Protein AF-A0A2E2KLW5-F1 (afdb_monomer_lite)

pLDDT: mean 85.36, std 8.32, range [62.94, 96.19]

Foldseek 3Di:
DDPVVVVVVLVPDDPVVNVVVVVVVVVVVVVVVVVVVVLVPDPDPDPVSQVVVCVVVVHDVVVVVVVVVVVD

Sequence (72 aa):
MTEDQLVSRLEALSIEQLDNIQSKLLEKVQQRKAERERLKKLPPRTSNDLEALASMQDLDLSSLMRDAKRYS

Structure (mmCIF, N/CA/C/O backbone):
data_AF-A0A2E2KLW5-F1
#
_entry.id   AF-A0A2E2KLW5-F1
#
loop_
_atom_site.group_PDB
_atom_site.id
_atom_site.type_symbol
_atom_site.label_atom_id
_atom_site.label_alt_id
_atom_site.label_comp_id
_atom_site.label_asym_id
_atom_site.label_entity_id
_atom_site.label_seq_id
_atom_site.pdbx_PDB_ins_code
_atom_site.Cartn_x
_atom_site.Cartn_y
_atom_site.Cartn_z
_atom_site.occupancy
_atom_site.B_iso_or_equiv
_atom_site.auth_seq_id
_atom_site.auth_comp_id
_atom_site.auth_asym_id
_atom_site.auth_atom_id
_atom_site.pdbx_PDB_model_num
ATOM 1 N N . MET A 1 1 ? -2.826 -13.390 8.439 1.00 65.94 1 MET A N 1
ATOM 2 C CA . MET A 1 1 ? -3.894 -12.737 9.218 1.00 65.94 1 MET A CA 1
ATOM 3 C C . MET A 1 1 ? -5.153 -12.842 8.389 1.00 65.94 1 MET A C 1
ATOM 5 O O . MET A 1 1 ? -5.074 -12.520 7.209 1.00 65.94 1 MET A O 1
ATOM 9 N N . THR A 1 2 ? -6.232 -13.391 8.937 1.00 92.50 2 THR A N 1
ATOM 10 C CA . THR A 1 2 ? -7.503 -13.484 8.202 1.00 92.50 2 THR A CA 1
ATOM 11 C C . THR A 1 2 ? -8.205 -12.130 8.193 1.00 92.50 2 THR A C 1
ATOM 13 O O . THR A 1 2 ? -7.876 -11.253 8.995 1.00 92.50 2 THR A O 1
ATOM 16 N N . GLU A 1 3 ? -9.147 -11.949 7.274 1.00 90.19 3 GLU A N 1
ATOM 17 C CA . GLU A 1 3 ? -9.943 -10.723 7.177 1.00 90.19 3 GLU A CA 1
ATOM 18 C C . GLU A 1 3 ? -10.727 -10.465 8.471 1.00 90.19 3 GLU A C 1
ATOM 20 O O . GLU A 1 3 ? -10.646 -9.375 9.031 1.00 90.19 3 GLU A O 1
ATOM 25 N N . ASP A 1 4 ? -11.325 -11.507 9.050 1.00 92.38 4 ASP A N 1
ATOM 26 C CA . ASP A 1 4 ? -12.049 -11.411 10.325 1.00 92.38 4 ASP A CA 1
ATOM 27 C C . ASP A 1 4 ? -11.161 -10.906 11.473 1.00 92.38 4 ASP A C 1
ATOM 29 O O . ASP A 1 4 ? -11.549 -10.037 12.250 1.00 92.38 4 ASP A O 1
ATOM 33 N N . GLN A 1 5 ? -9.912 -11.383 11.547 1.00 92.56 5 GLN A N 1
ATOM 34 C CA . GLN A 1 5 ? -8.946 -10.927 12.553 1.00 92.56 5 GLN A CA 1
ATOM 35 C C . GLN A 1 5 ? -8.547 -9.457 12.368 1.00 92.56 5 GLN A C 1
ATOM 37 O O . GLN A 1 5 ? -8.121 -8.812 13.329 1.00 92.56 5 GLN A O 1
ATOM 42 N N . LEU A 1 6 ? -8.630 -8.931 11.141 1.00 91.31 6 LEU A N 1
ATOM 43 C CA . LEU A 1 6 ? -8.364 -7.523 10.843 1.00 91.31 6 LEU A CA 1
ATOM 44 C C . LEU A 1 6 ? -9.511 -6.659 11.321 1.00 91.31 6 LEU A C 1
ATOM 46 O O . LEU A 1 6 ? -9.271 -5.688 12.034 1.00 91.31 6 LEU A O 1
ATOM 50 N N . VAL A 1 7 ? -10.730 -7.048 10.964 1.00 92.81 7 VAL A N 1
ATOM 51 C CA . VAL A 1 7 ? -11.943 -6.320 11.326 1.00 92.81 7 VAL A CA 1
ATOM 52 C C . VAL A 1 7 ? -12.064 -6.232 12.843 1.00 92.81 7 VAL A C 1
ATOM 54 O O . VAL A 1 7 ? -12.122 -5.123 13.364 1.00 92.81 7 VAL A O 1
ATOM 57 N N . SER A 1 8 ? -11.918 -7.343 13.573 1.00 92.81 8 SER A N 1
ATOM 58 C CA . SER A 1 8 ? -11.983 -7.320 15.043 1.00 92.81 8 SER A CA 1
ATOM 59 C C . SER A 1 8 ? -10.914 -6.437 15.698 1.00 92.81 8 SER A C 1
ATOM 61 O O . SER A 1 8 ? -11.134 -5.879 16.769 1.00 92.81 8 SER A O 1
ATOM 63 N N . ARG A 1 9 ? -9.732 -6.290 15.082 1.00 92.94 9 ARG A N 1
ATOM 64 C CA . ARG A 1 9 ? -8.698 -5.370 15.585 1.00 92.94 9 ARG A CA 1
ATOM 65 C C . ARG A 1 9 ? -9.025 -3.912 15.298 1.00 92.94 9 ARG A C 1
ATOM 67 O O . ARG A 1 9 ? -8.685 -3.065 16.114 1.00 92.94 9 ARG A O 1
ATOM 74 N N . LEU A 1 10 ? -9.628 -3.624 14.148 1.00 91.88 10 LEU A N 1
ATOM 75 C CA . LEU A 1 10 ? -10.042 -2.272 13.776 1.00 91.88 10 LEU A CA 1
ATOM 76 C C . LEU A 1 10 ? -11.240 -1.813 14.613 1.00 91.88 10 LEU A C 1
ATOM 78 O O . LEU A 1 10 ? -11.255 -0.672 15.057 1.00 91.88 10 LEU A O 1
ATOM 82 N N . GLU A 1 11 ? -12.184 -2.706 14.908 1.00 94.06 11 GLU A N 1
ATOM 83 C CA . GLU A 1 11 ? -13.335 -2.433 15.783 1.00 94.06 11 GLU A CA 1
ATOM 84 C C . GLU A 1 11 ? -12.930 -2.040 17.211 1.00 94.06 11 GLU A C 1
ATOM 86 O O . GLU A 1 11 ? -13.663 -1.323 17.887 1.00 94.06 11 GLU A O 1
ATOM 91 N N . ALA A 1 12 ? -11.753 -2.473 17.672 1.00 94.56 12 ALA A N 1
ATOM 92 C CA . ALA A 1 12 ? -11.220 -2.117 18.985 1.00 94.56 12 ALA A CA 1
ATOM 93 C C . ALA A 1 12 ? -10.596 -0.705 19.050 1.00 94.56 12 ALA A C 1
ATOM 95 O O . ALA A 1 12 ? -10.193 -0.269 20.130 1.00 94.56 12 ALA A O 1
ATOM 96 N N . LEU A 1 13 ? -10.461 -0.007 17.918 1.00 95.19 13 LEU A N 1
ATOM 97 C CA . LEU A 1 13 ? -9.850 1.322 17.837 1.00 95.19 13 LEU A CA 1
ATOM 98 C C . LEU A 1 13 ? -10.900 2.432 17.927 1.00 95.19 13 LEU A C 1
ATOM 100 O O . LEU A 1 13 ? -12.064 2.251 17.574 1.00 95.19 13 LEU A O 1
ATOM 104 N N . SER A 1 14 ? -10.476 3.618 18.364 1.00 96.19 14 SER A N 1
ATOM 105 C CA . SER A 1 14 ? -11.339 4.799 18.314 1.00 96.19 14 SER A CA 1
ATOM 106 C C . SER A 1 14 ? -11.510 5.311 16.881 1.00 96.19 14 SER A C 1
ATOM 108 O O . SER A 1 14 ? -10.672 5.073 16.010 1.00 96.19 14 SER A O 1
ATOM 110 N N . ILE A 1 15 ? -12.572 6.086 16.649 1.00 93.56 15 ILE A N 1
ATOM 111 C CA . ILE A 1 15 ? -12.846 6.714 15.346 1.00 93.56 15 ILE A CA 1
ATOM 112 C C . ILE A 1 15 ? -11.652 7.564 14.886 1.00 93.56 15 ILE A C 1
ATOM 114 O O . ILE A 1 15 ? -11.181 7.407 13.767 1.00 93.56 15 ILE A O 1
ATOM 118 N N . GLU A 1 16 ? -11.080 8.380 15.774 1.00 94.69 16 GLU A N 1
ATOM 119 C CA . GLU A 1 16 ? -9.906 9.206 15.452 1.00 94.69 16 GLU A CA 1
ATOM 120 C C . GLU A 1 16 ?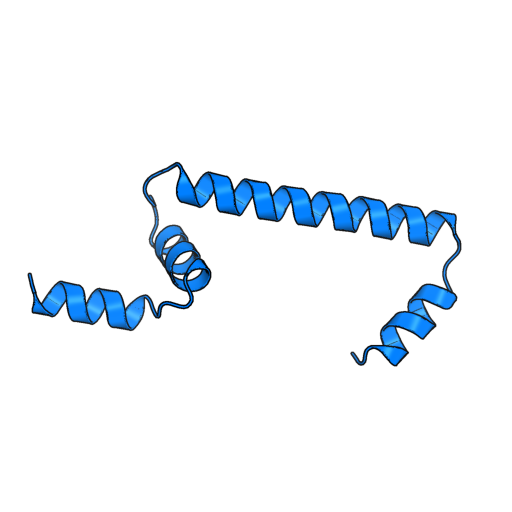 -8.678 8.370 15.052 1.00 94.69 16 GLU A C 1
ATOM 122 O O . GLU A 1 16 ? -7.897 8.749 14.175 1.00 94.69 16 GLU A O 1
ATOM 127 N N . GLN A 1 17 ? -8.489 7.208 15.686 1.00 93.94 17 GLN A N 1
ATOM 128 C CA . GLN A 1 17 ? -7.410 6.287 15.334 1.00 93.94 17 GLN A CA 1
ATOM 129 C C . GLN A 1 17 ? -7.653 5.649 13.964 1.00 93.94 17 GLN A C 1
ATOM 131 O O . GLN A 1 17 ? -6.708 5.519 13.181 1.00 93.94 17 GLN A O 1
ATOM 136 N N . LEU A 1 18 ? -8.901 5.290 13.659 1.00 95.56 18 LEU A N 1
ATOM 137 C CA . LEU A 1 18 ? -9.300 4.757 12.358 1.00 95.56 18 LEU A CA 1
ATOM 138 C C . LEU A 1 18 ? -9.118 5.793 11.242 1.00 95.56 18 LEU A C 1
ATOM 140 O O . LEU A 1 18 ? -8.512 5.466 10.221 1.00 95.56 18 LEU A O 1
ATOM 144 N N . ASP A 1 19 ? -9.508 7.048 11.465 1.00 95.75 19 ASP A N 1
ATOM 145 C CA . ASP A 1 19 ? -9.314 8.149 10.510 1.00 95.75 19 ASP A CA 1
ATOM 146 C C . ASP A 1 19 ? -7.829 8.399 10.216 1.00 95.75 19 ASP A C 1
ATOM 148 O O . ASP A 1 19 ? -7.417 8.604 9.067 1.00 95.75 19 ASP A O 1
ATOM 152 N N . ASN A 1 20 ? -6.978 8.325 11.243 1.00 95.62 20 ASN A N 1
ATOM 153 C CA . ASN A 1 20 ? -5.531 8.449 11.076 1.00 95.62 20 ASN A CA 1
ATOM 154 C C . ASN A 1 20 ? -4.950 7.275 10.267 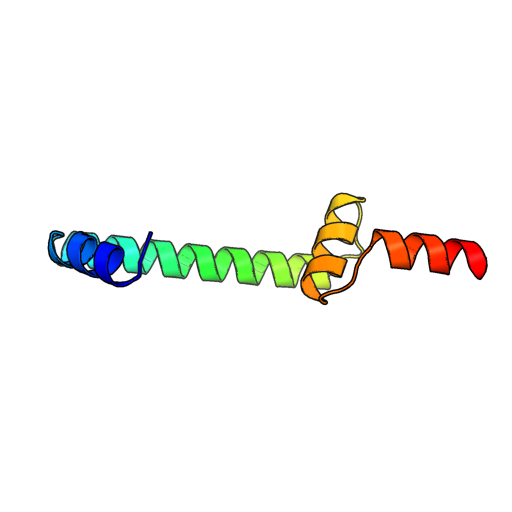1.00 95.62 20 ASN A C 1
ATOM 156 O O . ASN A 1 20 ? -4.101 7.468 9.392 1.00 95.62 20 ASN A O 1
ATOM 160 N N . ILE A 1 21 ? -5.417 6.049 10.524 1.00 95.06 21 ILE A N 1
ATOM 161 C CA . ILE A 1 21 ? -5.017 4.862 9.755 1.00 95.06 21 ILE A CA 1
ATOM 162 C C . ILE A 1 21 ? -5.442 5.005 8.292 1.00 95.06 21 ILE A C 1
ATOM 164 O O . ILE A 1 21 ? -4.620 4.774 7.402 1.00 95.06 21 ILE A O 1
ATOM 168 N N . GLN A 1 22 ? -6.679 5.430 8.037 1.00 93.94 22 GLN A N 1
ATOM 169 C CA . GLN A 1 22 ? -7.191 5.663 6.689 1.00 93.94 22 GLN A CA 1
ATOM 170 C C . GLN A 1 22 ? -6.358 6.719 5.956 1.00 93.94 22 GLN A C 1
ATOM 172 O O . GLN A 1 22 ? -5.926 6.486 4.826 1.00 93.94 22 GLN A O 1
ATOM 177 N N . SER A 1 23 ? -6.068 7.843 6.610 1.00 94.75 23 SER A N 1
ATOM 178 C CA . SER A 1 23 ? -5.270 8.931 6.034 1.00 94.75 23 SER A CA 1
ATOM 179 C C . SER A 1 23 ? -3.868 8.460 5.640 1.00 94.75 23 SER A C 1
ATOM 181 O O . SER A 1 23 ? -3.431 8.668 4.507 1.00 94.75 23 SER A O 1
ATOM 183 N N . LYS A 1 24 ? -3.187 7.725 6.527 1.00 95.06 24 LYS A N 1
ATOM 184 C CA . LYS A 1 24 ? -1.865 7.138 6.246 1.00 95.06 24 LYS A CA 1
ATOM 185 C C . LYS A 1 24 ? -1.905 6.086 5.139 1.00 95.06 24 LYS A C 1
ATOM 187 O O . LYS A 1 24 ? -0.954 5.970 4.365 1.00 95.06 24 LYS A O 1
ATOM 192 N N . LEU A 1 25 ? -2.973 5.293 5.061 1.00 94.31 25 LEU A N 1
ATOM 193 C CA . LEU A 1 25 ? -3.157 4.315 3.986 1.00 94.31 25 LEU A CA 1
ATOM 194 C C . LEU A 1 25 ? -3.317 5.006 2.633 1.00 94.31 25 LEU A C 1
ATOM 196 O O . LEU A 1 25 ? -2.650 4.614 1.674 1.00 94.31 25 LEU A O 1
ATOM 200 N N . LEU A 1 26 ? -4.141 6.052 2.563 1.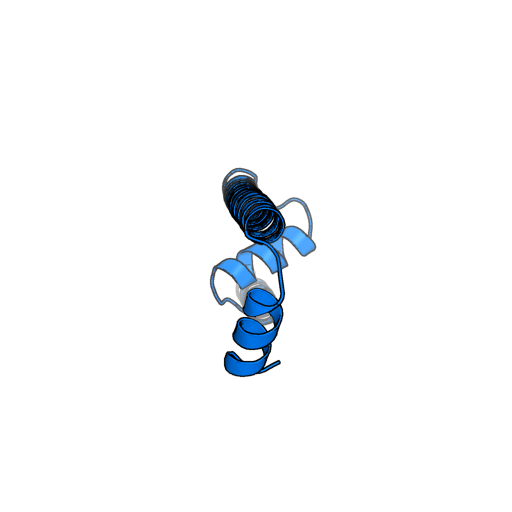00 94.94 26 LEU A N 1
ATOM 201 C CA . LEU A 1 26 ? -4.316 6.852 1.352 1.00 94.94 26 LEU A CA 1
ATOM 202 C C . LEU A 1 26 ? -2.996 7.488 0.911 1.00 94.94 26 LEU A C 1
ATOM 204 O O . LEU A 1 26 ? -2.643 7.403 -0.266 1.00 94.94 26 LEU A O 1
ATOM 208 N N . GLU A 1 27 ? -2.226 8.045 1.845 1.00 94.19 27 GLU A N 1
ATOM 209 C CA . GLU A 1 27 ? -0.906 8.606 1.554 1.00 94.19 27 GLU A CA 1
ATOM 210 C C . GLU A 1 27 ? 0.047 7.548 0.976 1.00 94.19 27 GLU A C 1
ATOM 212 O O . GLU A 1 27 ? 0.654 7.763 -0.075 1.00 94.19 27 GLU A O 1
ATOM 217 N N . LYS A 1 28 ? 0.114 6.357 1.584 1.00 92.81 28 LYS A N 1
ATOM 218 C CA . LYS A 1 28 ? 0.924 5.240 1.069 1.00 92.81 28 LYS A CA 1
ATOM 219 C C . LYS A 1 28 ? 0.501 4.799 -0.329 1.00 92.81 28 LYS A C 1
ATOM 221 O O . LYS A 1 28 ? 1.358 4.473 -1.152 1.00 92.81 28 LYS A O 1
ATOM 226 N N . VAL A 1 29 ? -0.800 4.773 -0.618 1.00 92.38 29 VAL A N 1
ATOM 227 C CA . VAL A 1 29 ? -1.305 4.442 -1.959 1.00 92.38 29 VAL A CA 1
ATOM 228 C C . VAL A 1 29 ? -0.862 5.495 -2.973 1.00 92.38 29 VAL A C 1
ATOM 230 O O . VAL A 1 29 ? -0.384 5.134 -4.050 1.00 92.38 29 VAL A O 1
ATOM 233 N N . GLN A 1 30 ? -0.952 6.782 -2.629 1.00 90.25 30 GLN A N 1
ATOM 234 C CA . GLN A 1 30 ? -0.494 7.867 -3.501 1.00 90.25 30 GLN A CA 1
ATOM 235 C C . GLN A 1 30 ? 1.017 7.815 -3.738 1.00 90.25 30 GLN A C 1
ATOM 237 O O . GLN A 1 30 ? 1.449 7.926 -4.884 1.00 90.25 30 GLN A O 1
ATOM 242 N N . GLN A 1 31 ? 1.819 7.562 -2.701 1.00 88.00 31 GLN A N 1
ATOM 243 C CA . GLN A 1 31 ? 3.271 7.399 -2.825 1.00 88.00 31 GLN A CA 1
ATOM 244 C C . GLN A 1 31 ? 3.629 6.242 -3.763 1.00 88.00 31 GLN A C 1
ATOM 246 O O . GLN A 1 31 ? 4.392 6.428 -4.710 1.00 88.00 31 GLN A O 1
ATOM 251 N N . ARG A 1 32 ? 3.003 5.070 -3.584 1.00 86.19 32 ARG A N 1
ATOM 252 C CA . ARG A 1 32 ? 3.202 3.921 -4.484 1.00 86.19 32 ARG A CA 1
ATOM 253 C C . ARG A 1 32 ? 2.790 4.233 -5.917 1.00 86.19 32 ARG A C 1
ATOM 255 O O . ARG A 1 32 ? 3.461 3.813 -6.855 1.00 86.19 32 ARG A O 1
ATOM 262 N N . LYS A 1 33 ? 1.693 4.966 -6.112 1.00 85.12 33 LYS A N 1
ATOM 263 C CA . LYS A 1 33 ? 1.251 5.389 -7.446 1.00 85.12 33 LYS A CA 1
ATOM 264 C C . LYS A 1 33 ? 2.262 6.341 -8.086 1.00 85.12 33 LYS A C 1
ATOM 266 O O . LYS A 1 33 ? 2.623 6.139 -9.241 1.00 85.12 33 LYS A O 1
ATOM 271 N N . ALA A 1 34 ? 2.751 7.328 -7.341 1.00 83.00 34 ALA A N 1
ATOM 272 C CA . ALA A 1 34 ? 3.765 8.266 -7.811 1.00 83.00 34 ALA A CA 1
ATOM 273 C C . ALA A 1 34 ? 5.079 7.558 -8.171 1.00 83.00 34 ALA A C 1
ATOM 275 O O . ALA A 1 34 ? 5.681 7.870 -9.196 1.00 83.00 34 ALA A O 1
ATOM 276 N N . GLU A 1 35 ? 5.494 6.567 -7.384 1.00 81.25 35 GLU A N 1
ATOM 277 C CA . GLU A 1 35 ? 6.684 5.764 -7.662 1.00 81.25 35 GLU A CA 1
ATOM 278 C C . GLU A 1 35 ? 6.528 4.921 -8.933 1.00 81.25 35 GLU A C 1
ATOM 280 O O . GLU A 1 35 ? 7.404 4.955 -9.799 1.00 81.25 35 GLU A O 1
ATOM 285 N N . ARG A 1 36 ? 5.370 4.272 -9.126 1.00 77.94 36 ARG A N 1
ATOM 286 C CA . ARG A 1 36 ? 5.046 3.570 -10.383 1.00 77.94 36 ARG A CA 1
ATOM 287 C C . ARG A 1 36 ? 5.077 4.512 -11.585 1.00 77.94 36 ARG A C 1
ATOM 289 O O . ARG A 1 36 ? 5.594 4.145 -12.634 1.00 77.94 36 ARG A O 1
ATOM 296 N N . GLU A 1 37 ? 4.549 5.725 -11.451 1.00 80.50 37 GLU A N 1
ATOM 297 C CA . GLU A 1 37 ? 4.592 6.721 -12.528 1.00 80.50 37 GLU A CA 1
ATOM 298 C C . GLU A 1 37 ? 6.009 7.254 -12.782 1.00 80.50 37 GLU A C 1
ATOM 300 O O . GLU A 1 37 ? 6.372 7.511 -13.930 1.00 80.50 37 GLU A O 1
ATOM 305 N N . ARG A 1 38 ? 6.848 7.377 -11.747 1.00 76.56 38 ARG A N 1
ATOM 306 C CA . ARG A 1 38 ? 8.260 7.756 -11.900 1.00 76.56 38 ARG A CA 1
ATOM 307 C C . ARG A 1 38 ? 9.040 6.693 -12.669 1.00 76.56 38 ARG A C 1
ATOM 309 O O . ARG A 1 38 ? 9.794 7.047 -13.572 1.00 76.56 38 ARG A O 1
ATOM 316 N N . LEU A 1 39 ? 8.825 5.419 -12.338 1.00 70.00 39 LEU A N 1
ATOM 317 C CA . LEU A 1 39 ? 9.452 4.279 -13.012 1.00 70.00 39 LEU A CA 1
ATOM 318 C C . LEU A 1 39 ? 9.070 4.196 -14.498 1.00 70.00 39 LEU A C 1
ATOM 320 O O . LEU A 1 39 ? 9.888 3.783 -15.307 1.00 70.00 39 LEU A O 1
ATOM 324 N N . LYS A 1 40 ? 7.867 4.642 -14.881 1.00 73.12 40 LYS A N 1
ATOM 325 C CA . LYS A 1 40 ? 7.448 4.701 -16.294 1.00 73.12 40 LYS A CA 1
ATOM 326 C C . LYS A 1 40 ? 8.090 5.840 -17.092 1.00 73.12 40 LYS A C 1
ATOM 328 O O . LYS A 1 40 ? 8.238 5.718 -18.302 1.00 73.12 40 LYS A O 1
ATOM 333 N N . LYS A 1 41 ? 8.393 6.977 -16.454 1.00 72.94 41 LYS A N 1
ATOM 334 C CA . LYS A 1 41 ? 8.827 8.206 -17.152 1.00 72.94 41 LYS A CA 1
ATOM 335 C C . LYS A 1 41 ? 10.327 8.276 -17.417 1.00 72.94 41 LYS A C 1
ATOM 337 O O . LYS A 1 41 ? 10.745 9.000 -18.316 1.00 72.94 41 LYS A O 1
ATOM 342 N N . LEU A 1 42 ? 11.135 7.590 -16.618 1.00 67.44 42 LEU A N 1
ATOM 343 C CA . LEU A 1 42 ? 12.588 7.585 -16.748 1.00 67.44 42 LEU A CA 1
ATOM 344 C C . LEU A 1 42 ? 13.040 6.215 -17.255 1.00 67.44 42 LEU A C 1
ATOM 346 O O . LEU A 1 42 ? 12.526 5.210 -16.768 1.00 67.44 42 LEU A O 1
ATOM 350 N N . PRO A 1 43 ? 14.006 6.146 -18.191 1.00 69.94 43 PRO A N 1
ATOM 351 C CA . PRO A 1 43 ? 14.594 4.867 -18.549 1.00 69.94 43 PRO A CA 1
ATOM 352 C C . PRO A 1 43 ? 15.195 4.232 -17.283 1.00 69.94 43 PRO A C 1
ATOM 354 O O . PRO A 1 43 ? 15.842 4.951 -16.509 1.00 69.94 43 PRO A O 1
ATOM 357 N N . PRO A 1 44 ? 14.970 2.928 -17.045 1.00 73.19 44 PRO A N 1
ATOM 358 C CA . PRO A 1 44 ? 15.490 2.239 -15.871 1.00 73.19 44 PRO A CA 1
ATOM 359 C C . PRO A 1 44 ? 17.011 2.383 -15.829 1.00 73.19 44 PRO A C 1
ATOM 361 O O . PRO A 1 44 ? 17.698 2.108 -16.813 1.00 73.19 44 PRO A O 1
ATOM 364 N N . ARG A 1 45 ? 17.534 2.879 -14.704 1.00 75.69 45 ARG A N 1
ATOM 365 C CA . ARG A 1 45 ? 18.965 3.194 -14.558 1.00 75.69 45 ARG A CA 1
ATOM 366 C C . ARG A 1 45 ? 19.724 2.093 -13.835 1.00 75.69 45 ARG A C 1
ATOM 368 O O . ARG A 1 45 ? 20.943 2.022 -13.949 1.00 75.69 45 ARG A O 1
ATOM 375 N N . THR A 1 46 ? 19.012 1.258 -13.088 1.00 77.50 46 THR A N 1
ATOM 376 C CA . THR A 1 46 ? 19.577 0.165 -12.301 1.00 77.50 46 THR A CA 1
ATOM 377 C C . THR A 1 46 ? 18.907 -1.164 -12.641 1.00 77.50 46 THR A C 1
ATOM 379 O O . THR A 1 4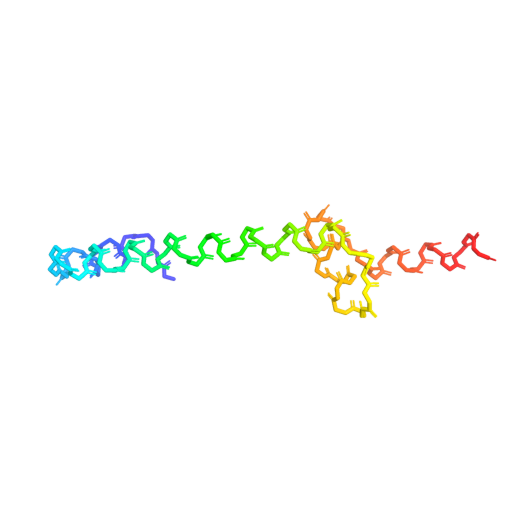6 ? 17.793 -1.201 -13.164 1.00 77.50 46 THR A O 1
ATOM 382 N N . SER A 1 47 ? 19.576 -2.272 -12.315 1.00 76.19 47 SER A N 1
ATOM 383 C CA . SER A 1 47 ? 18.996 -3.619 -12.410 1.00 76.19 47 SER A CA 1
ATOM 384 C C . SER A 1 47 ? 17.719 -3.759 -11.576 1.00 76.19 47 SER A C 1
ATOM 386 O O . SER A 1 47 ? 16.766 -4.391 -12.017 1.00 76.19 47 SER A O 1
ATOM 388 N N . ASN A 1 48 ? 17.661 -3.096 -10.418 1.00 80.38 48 ASN A N 1
ATOM 389 C CA . ASN A 1 48 ? 16.481 -3.099 -9.553 1.00 80.38 48 ASN A CA 1
ATOM 390 C C . ASN A 1 48 ? 15.285 -2.392 -10.209 1.00 80.38 48 ASN A C 1
ATOM 392 O O . ASN A 1 48 ? 14.153 -2.849 -10.070 1.00 80.38 48 ASN A O 1
ATOM 396 N N . ASP A 1 49 ? 15.522 -1.310 -10.960 1.00 76.88 49 ASP A N 1
ATOM 397 C CA . ASP A 1 49 ? 14.457 -0.638 -11.715 1.00 76.88 49 ASP A CA 1
ATOM 398 C C . ASP A 1 49 ? 13.896 -1.557 -12.814 1.00 76.88 49 ASP A C 1
ATOM 400 O O . ASP A 1 49 ? 12.691 -1.560 -13.063 1.00 76.88 49 ASP A O 1
ATOM 404 N N . LEU A 1 50 ? 14.753 -2.366 -13.452 1.00 77.62 50 LEU A N 1
ATOM 405 C CA . LEU A 1 50 ? 14.334 -3.356 -14.450 1.00 77.62 50 LEU A CA 1
ATOM 406 C C . LEU A 1 50 ? 13.486 -4.472 -13.828 1.00 77.62 50 LEU A C 1
ATOM 408 O O . LEU A 1 50 ? 12.447 -4.821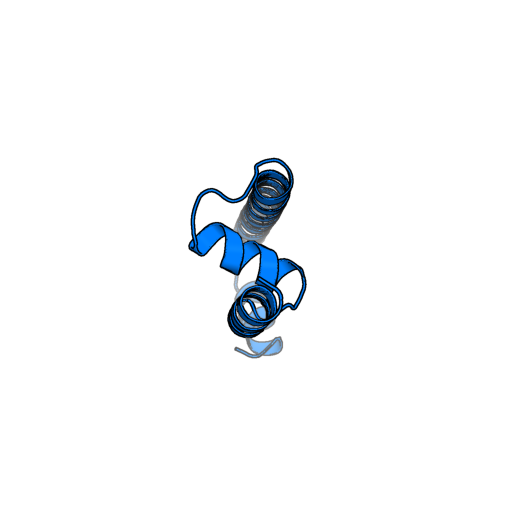 -14.386 1.00 77.62 50 LEU A O 1
ATOM 412 N N . GLU A 1 51 ? 13.883 -4.999 -12.668 1.00 82.62 51 GLU A N 1
ATOM 413 C CA . GLU A 1 51 ? 13.105 -6.013 -11.937 1.00 82.62 51 GLU A CA 1
ATOM 414 C C . GLU A 1 51 ? 11.741 -5.475 -11.504 1.00 82.62 51 GLU A C 1
ATOM 416 O O . GLU A 1 51 ? 10.720 -6.150 -11.668 1.00 82.62 51 GLU A O 1
ATOM 421 N N . ALA A 1 52 ? 11.701 -4.234 -11.013 1.00 80.44 52 ALA A N 1
ATOM 422 C CA . ALA A 1 52 ? 10.463 -3.568 -10.630 1.00 80.44 52 ALA A CA 1
ATOM 423 C C . ALA A 1 52 ? 9.525 -3.365 -11.833 1.00 80.44 52 ALA A C 1
ATOM 425 O O . ALA A 1 52 ? 8.325 -3.627 -11.729 1.00 80.44 52 ALA A O 1
ATOM 426 N N . LEU A 1 53 ? 10.053 -2.946 -12.987 1.00 80.38 53 LEU A N 1
ATOM 427 C CA . LEU A 1 53 ? 9.274 -2.762 -14.216 1.00 80.38 53 LEU A CA 1
ATOM 428 C C . LEU A 1 53 ? 8.774 -4.077 -14.821 1.00 80.38 53 LEU A C 1
ATOM 430 O O . LEU A 1 53 ? 7.666 -4.104 -15.361 1.00 80.38 53 LEU A O 1
ATOM 434 N N . ALA A 1 54 ? 9.563 -5.149 -14.739 1.00 84.31 54 ALA A N 1
ATOM 435 C CA . ALA A 1 54 ? 9.151 -6.480 -15.175 1.00 84.31 54 ALA A CA 1
ATOM 436 C C . ALA A 1 54 ? 8.033 -7.020 -14.271 1.00 84.31 54 ALA A C 1
ATOM 438 O O . ALA A 1 54 ? 6.975 -7.405 -14.762 1.00 84.31 54 ALA A O 1
ATOM 439 N N . SER A 1 55 ? 8.202 -6.897 -12.951 1.00 82.56 55 SER A N 1
ATOM 440 C CA . SER A 1 55 ? 7.185 -7.277 -11.962 1.00 82.56 55 SER A CA 1
ATOM 441 C C . SER A 1 55 ? 5.889 -6.476 -12.120 1.00 82.56 55 SER A C 1
ATOM 443 O O . SER A 1 55 ? 4.802 -7.009 -11.945 1.00 82.56 55 SER A O 1
ATOM 445 N N . MET A 1 56 ? 5.974 -5.192 -12.489 1.00 81.56 56 MET A N 1
ATOM 446 C CA . MET A 1 56 ? 4.798 -4.361 -12.779 1.00 81.56 56 MET A CA 1
ATOM 447 C C . MET A 1 56 ? 3.986 -4.826 -13.995 1.00 81.56 56 MET A C 1
ATOM 449 O O . MET A 1 56 ? 2.839 -4.397 -14.126 1.00 81.56 56 MET A O 1
ATOM 453 N N . GLN A 1 57 ? 4.58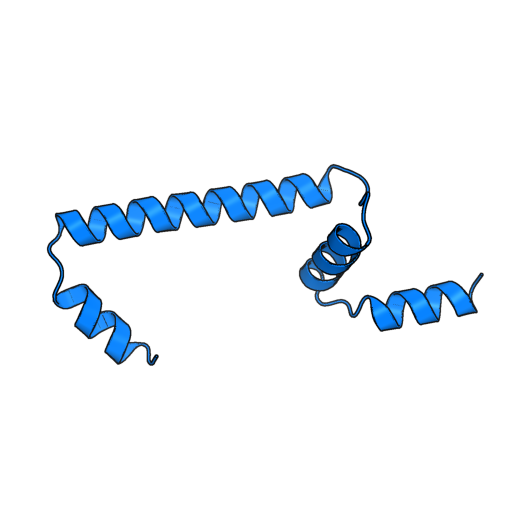5 -5.619 -14.881 1.00 84.62 57 GLN A N 1
ATOM 454 C CA . GLN A 1 57 ? 3.986 -6.130 -16.113 1.00 84.62 57 GLN A CA 1
ATOM 455 C C . GLN A 1 57 ? 3.741 -7.645 -16.057 1.00 84.62 57 GLN A C 1
ATOM 457 O O . GLN A 1 57 ? 3.443 -8.238 -17.088 1.00 84.62 57 GLN A O 1
ATOM 462 N N . ASP A 1 58 ? 3.887 -8.265 -14.881 1.00 82.38 58 ASP A N 1
ATOM 463 C CA . ASP A 1 58 ? 3.814 -9.719 -14.689 1.00 82.38 58 ASP A CA 1
ATOM 464 C C . ASP A 1 58 ? 4.803 -10.502 -15.579 1.00 82.38 58 ASP A C 1
ATOM 466 O O . ASP A 1 58 ? 4.542 -11.620 -16.023 1.00 82.38 58 ASP A O 1
ATOM 470 N N . LEU A 1 59 ? 5.970 -9.905 -15.841 1.00 84.12 59 LEU A N 1
ATOM 471 C CA . LEU A 1 59 ? 7.043 -10.482 -16.645 1.00 84.12 59 LEU A CA 1
ATOM 472 C C . LEU A 1 59 ? 8.173 -11.010 -15.750 1.00 84.12 59 LEU A C 1
ATOM 474 O O . LEU A 1 59 ? 8.634 -10.319 -14.841 1.00 84.12 59 LEU A O 1
ATOM 478 N N . ASP A 1 60 ? 8.686 -12.206 -16.055 1.00 86.44 60 ASP A N 1
ATOM 479 C CA . ASP A 1 60 ? 9.931 -12.707 -15.458 1.00 86.44 60 ASP A CA 1
ATOM 480 C C . ASP A 1 60 ? 11.142 -12.068 -16.154 1.00 86.44 60 ASP A C 1
ATOM 482 O O . ASP A 1 60 ? 11.485 -12.423 -17.290 1.00 86.44 60 ASP A O 1
ATOM 486 N N . LEU A 1 61 ? 11.823 -11.152 -15.452 1.00 85.12 61 LEU A N 1
ATOM 487 C CA . LEU A 1 61 ? 13.022 -10.483 -15.960 1.00 85.12 61 LEU A CA 1
ATOM 488 C C . LEU A 1 61 ? 14.118 -11.486 -16.345 1.00 85.12 61 LEU A C 1
ATOM 490 O O . LEU A 1 61 ? 14.808 -11.289 -17.346 1.00 85.12 61 LEU A O 1
ATOM 494 N N . SER A 1 62 ? 14.272 -12.576 -15.589 1.00 85.44 62 SER A N 1
ATOM 495 C CA . SER A 1 62 ? 15.327 -13.560 -15.842 1.00 85.44 62 SER A CA 1
ATOM 496 C C . SER A 1 62 ? 15.110 -14.277 -17.170 1.00 85.44 62 SER A C 1
ATOM 498 O O . SER A 1 62 ? 16.070 -14.509 -17.908 1.00 85.44 62 SER A O 1
ATOM 500 N N . SER A 1 63 ? 13.859 -14.613 -17.501 1.00 83.19 63 SER A N 1
ATOM 501 C CA . SER A 1 63 ? 13.516 -15.162 -18.817 1.00 83.19 63 SER A CA 1
ATOM 502 C C . SER A 1 63 ? 13.725 -14.144 -19.929 1.00 83.19 63 SER A C 1
ATOM 504 O O . SER A 1 63 ? 14.394 -14.457 -20.909 1.00 83.19 63 SER A O 1
ATOM 506 N N . LEU A 1 64 ? 13.282 -12.902 -19.729 1.00 82.75 64 LEU A N 1
ATOM 507 C CA . LEU A 1 64 ? 13.477 -11.809 -20.686 1.00 82.75 64 LEU A CA 1
ATOM 508 C C . LEU A 1 64 ? 14.953 -11.569 -21.026 1.00 82.75 64 LEU A C 1
ATOM 510 O O . LEU A 1 64 ? 15.311 -11.423 -22.193 1.00 82.75 64 LEU A O 1
ATOM 514 N N . MET A 1 65 ? 15.832 -11.573 -20.023 1.00 85.88 65 MET A N 1
ATOM 515 C CA . MET A 1 65 ? 17.275 -11.416 -20.224 1.00 85.88 65 MET A CA 1
ATOM 516 C C . MET A 1 65 ? 17.904 -12.609 -20.952 1.00 85.88 65 MET A C 1
ATOM 518 O O . MET A 1 65 ? 18.836 -12.424 -21.739 1.00 85.88 65 MET A O 1
ATOM 522 N N . ARG A 1 66 ? 17.424 -13.835 -20.695 1.00 85.75 66 ARG A N 1
ATOM 523 C CA . ARG A 1 66 ? 17.867 -15.031 -21.430 1.00 85.75 66 ARG A CA 1
ATOM 524 C C . ARG A 1 66 ? 17.464 -14.951 -22.897 1.00 85.75 66 ARG A C 1
ATOM 526 O O . ARG A 1 66 ? 18.291 -15.260 -23.750 1.00 85.75 66 ARG A O 1
ATOM 533 N N . ASP A 1 67 ? 16.242 -14.518 -23.180 1.00 84.38 67 ASP A N 1
ATOM 534 C CA . ASP A 1 67 ? 15.736 -14.390 -24.545 1.00 84.38 67 ASP A CA 1
ATOM 535 C C . ASP A 1 67 ? 16.457 -13.267 -25.295 1.00 84.38 67 ASP A C 1
ATOM 537 O O . ASP A 1 67 ? 16.949 -13.490 -26.397 1.00 84.38 67 ASP A O 1
ATOM 541 N N . ALA A 1 68 ? 16.660 -12.106 -24.667 1.00 83.69 68 ALA A N 1
ATOM 542 C CA . ALA A 1 68 ? 17.423 -11.004 -25.257 1.00 83.69 68 ALA A CA 1
ATOM 543 C C . ALA A 1 68 ? 18.850 -11.418 -25.665 1.00 83.69 68 ALA A C 1
ATOM 545 O O . ALA A 1 68 ? 19.324 -11.025 -26.726 1.00 83.69 68 ALA A O 1
ATOM 546 N N . LYS A 1 69 ? 19.520 -12.263 -24.868 1.00 84.62 69 LYS A N 1
ATOM 547 C CA . LYS A 1 69 ? 20.842 -12.817 -25.210 1.00 84.62 69 LYS A CA 1
ATOM 548 C C . LYS A 1 69 ? 20.824 -13.819 -26.365 1.00 84.62 69 LYS A C 1
ATOM 550 O O . LYS A 1 69 ? 21.863 -14.023 -26.976 1.00 84.62 69 LYS A O 1
ATOM 555 N N . ARG A 1 70 ? 19.696 -14.481 -26.638 1.00 85.56 70 ARG A N 1
ATOM 556 C CA . ARG A 1 70 ? 19.564 -15.436 -27.755 1.00 85.56 70 ARG A CA 1
ATOM 557 C C . ARG A 1 70 ? 19.368 -14.742 -29.104 1.00 85.56 70 ARG A C 1
ATOM 559 O O . ARG A 1 70 ? 19.657 -15.354 -30.125 1.00 85.56 70 ARG A O 1
ATOM 566 N N . TYR A 1 71 ? 18.851 -13.513 -29.095 1.00 75.56 71 TYR A N 1
ATOM 567 C CA . TYR A 1 71 ? 18.557 -12.714 -30.292 1.00 75.56 71 TYR A CA 1
ATOM 568 C C . TYR A 1 71 ? 19.556 -11.567 -30.535 1.00 75.56 71 TYR A C 1
ATOM 570 O O . TYR A 1 71 ? 19.372 -10.790 -31.471 1.00 75.56 71 TYR A O 1
ATOM 578 N N . SER A 1 72 ? 20.588 -11.462 -29.693 1.00 62.94 72 SER A N 1
ATOM 579 C CA . SER A 1 72 ? 21.752 -10.577 -29.837 1.00 62.94 72 SER A CA 1
ATOM 580 C C . SER A 1 72 ? 22.898 -11.296 -30.533 1.00 62.94 72 SER A C 1
ATOM 582 O O . SER A 1 72 ? 23.743 -10.559 -31.086 1.00 62.94 72 SER A O 1
#

Secondary structure (DSSP, 8-state):
--HHHHHHHHHTS-HHHHHHHHHHHHHHHHHHHHHHHHHHHS---SHHHHHHHHHTTT--HHHHHHHHHH--

Radius of gyration: 19.3 Å; chains: 1; bounding box: 35×25×49 Å